Protein AF-A0A7K6LB30-F1 (afdb_monomer_lite)

pLDDT: mean 93.88, std 3.35, range [77.0, 97.12]

Organism: NCBI:txid254539

Foldseek 3Di:
DQWWWDADPVRDTDIDSDQADPVGHGTGHPDDDDDDPPPPCPVVVVVD

Secondary structure (DSSP, 8-state):
---EEEE-TTSPEEEESSSB-TTSPBPEESSPPPP-TT-TTHHHHHH-

InterPro domains:
  IPR007264 H/ACA ribonucleoprotein complex, subunit Nop10 [PF04135] (3-47)
  IPR007264 H/ACA ribonucleoprotein complex, subunit Nop10 [PTHR13305] (1-48)
  IPR036756 H/ACA ribonucleoprotein complex, subunit Nop10 superfamily [SSF144210] (3-47)

Structure (mmCIF, N/CA/C/O backbone):
d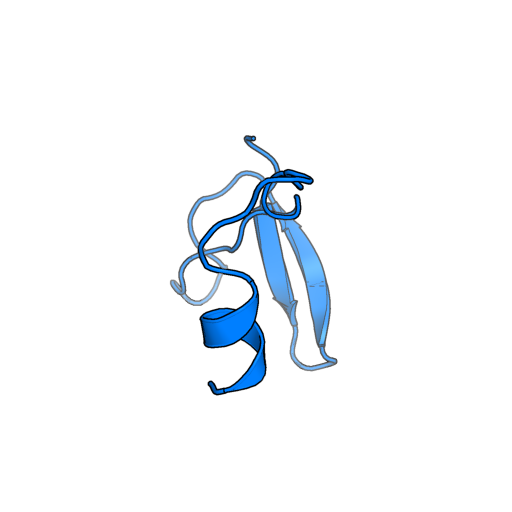ata_AF-A0A7K6LB30-F1
#
_entry.id   AF-A0A7K6LB30-F1
#
loop_
_atom_site.group_PDB
_atom_site.id
_atom_site.type_symbol
_atom_site.label_atom_id
_atom_site.label_alt_id
_atom_site.label_comp_id
_atom_site.label_asym_id
_atom_site.label_entity_id
_atom_site.label_seq_id
_atom_site.pdbx_PDB_ins_code
_atom_site.Cartn_x
_atom_site.Cartn_y
_atom_site.Cartn_z
_atom_site.occupancy
_atom_site.B_iso_or_equiv
_atom_site.auth_seq_id
_atom_site.auth_comp_id
_atom_site.auth_asym_id
_atom_site.auth_atom_id
_atom_site.pdbx_PDB_model_num
ATOM 1 N N . MET A 1 1 ? 0.973 7.427 4.590 1.00 84.94 1 MET A N 1
ATOM 2 C CA . MET A 1 1 ? -0.496 7.536 4.689 1.00 84.94 1 MET A CA 1
ATOM 3 C C . MET A 1 1 ? -0.973 6.646 5.823 1.00 84.94 1 MET A C 1
ATOM 5 O O . MET A 1 1 ? -0.420 5.562 5.964 1.00 84.94 1 MET A O 1
ATOM 9 N N . TYR A 1 2 ? -1.931 7.094 6.635 1.00 92.69 2 TYR A N 1
ATOM 10 C CA . TYR A 1 2 ? -2.379 6.335 7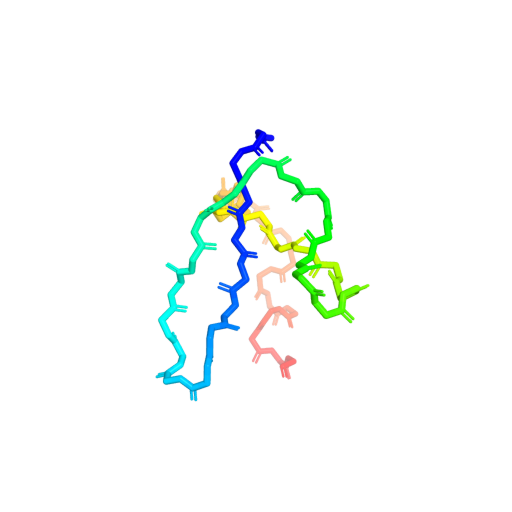.812 1.00 92.69 2 TYR A CA 1
ATOM 11 C C . TYR A 1 2 ? -3.409 5.251 7.498 1.00 92.69 2 TYR A C 1
ATOM 13 O O . TYR A 1 2 ? -3.540 4.308 8.271 1.00 92.69 2 TYR A O 1
ATOM 21 N N . LEU A 1 3 ? -4.120 5.369 6.374 1.00 96.56 3 LEU A N 1
ATOM 22 C CA . LEU A 1 3 ? -5.131 4.393 5.998 1.00 96.56 3 LEU A CA 1
ATOM 23 C C . LEU A 1 3 ? -4.475 3.085 5.548 1.00 96.56 3 LEU A C 1
ATOM 25 O O . LEU A 1 3 ? -3.656 3.063 4.621 1.00 96.56 3 LEU A O 1
ATOM 29 N N . LYS A 1 4 ? -4.856 1.998 6.212 1.00 97.12 4 LYS A N 1
ATOM 30 C CA . LYS A 1 4 ? -4.390 0.640 5.952 1.00 97.12 4 LYS A CA 1
ATOM 31 C C . LYS A 1 4 ? -5.569 -0.284 5.657 1.00 97.12 4 LYS A C 1
ATOM 33 O O . LYS A 1 4 ? -6.722 0.084 5.874 1.00 97.12 4 LYS A O 1
ATOM 38 N N . PHE A 1 5 ? -5.285 -1.478 5.156 1.00 97.00 5 PHE A N 1
ATOM 39 C CA . PHE A 1 5 ? -6.282 -2.519 4.942 1.00 97.00 5 PHE A CA 1
ATOM 40 C C . PHE A 1 5 ? -5.701 -3.921 5.151 1.00 97.00 5 PHE A C 1
ATOM 42 O O . PHE A 1 5 ? -4.485 -4.120 5.103 1.00 97.00 5 PHE A O 1
ATOM 49 N N . TYR A 1 6 ? -6.585 -4.887 5.358 1.00 96.81 6 TYR A N 1
ATOM 50 C CA . TYR A 1 6 ? -6.307 -6.316 5.232 1.00 96.81 6 TYR A CA 1
ATOM 51 C C . TYR A 1 6 ? -7.397 -6.968 4.374 1.00 96.81 6 TYR A C 1
ATOM 53 O O . TYR A 1 6 ? -8.412 -6.332 4.078 1.00 96.81 6 TYR A O 1
ATOM 61 N N . LEU A 1 7 ? -7.149 -8.195 3.920 1.00 95.94 7 LEU A N 1
ATOM 62 C CA . LEU A 1 7 ? -8.109 -8.974 3.139 1.00 95.94 7 LEU A CA 1
ATOM 63 C C . LEU A 1 7 ? -8.854 -9.940 4.058 1.00 95.94 7 LEU A C 1
ATOM 65 O O . LEU A 1 7 ? -8.226 -10.588 4.904 1.00 95.94 7 LEU A O 1
ATOM 69 N N . ASP A 1 8 ? -10.170 -10.008 3.889 1.00 92.69 8 ASP A N 1
ATOM 70 C CA . ASP A 1 8 ? -10.991 -11.065 4.476 1.00 92.69 8 ASP A CA 1
ATOM 71 C C . ASP A 1 8 ? -10.895 -12.369 3.663 1.00 92.69 8 ASP A C 1
ATOM 73 O O . ASP A 1 8 ? -10.119 -12.477 2.710 1.00 92.69 8 ASP A O 1
ATOM 77 N N . GLU A 1 9 ? -11.655 -13.381 4.075 1.00 93.19 9 GLU A N 1
ATOM 78 C CA . GLU A 1 9 ? -11.674 -14.699 3.430 1.00 93.19 9 GLU A CA 1
ATOM 79 C C . GLU A 1 9 ? -12.247 -14.658 2.003 1.00 93.19 9 GLU A C 1
ATOM 81 O O . GLU A 1 9 ? -11.895 -15.494 1.174 1.00 93.19 9 GLU A O 1
ATOM 86 N N . GLU A 1 10 ? -13.071 -13.655 1.695 1.00 94.56 10 GLU A N 1
ATOM 87 C CA . GLU A 1 10 ? -13.674 -13.432 0.378 1.00 94.56 10 GLU A CA 1
ATOM 88 C C . GLU A 1 10 ? -12.781 -12.565 -0.533 1.00 94.56 10 GLU A C 1
ATOM 90 O O . GLU A 1 10 ? -13.074 -12.379 -1.715 1.00 94.56 10 GLU A O 1
ATOM 95 N N . GLY A 1 11 ? -11.666 -12.045 -0.007 1.00 93.06 11 GLY A N 1
ATOM 96 C CA . GLY A 1 11 ? -10.745 -11.160 -0.721 1.00 93.06 11 GLY A CA 1
ATOM 97 C C . GLY A 1 11 ? -11.182 -9.691 -0.752 1.00 93.06 11 GLY A C 1
ATOM 98 O O . GLY A 1 11 ? -10.606 -8.890 -1.496 1.00 93.06 11 GLY A O 1
ATOM 99 N N . THR A 1 12 ? -12.164 -9.302 0.059 1.00 95.75 12 THR A N 1
ATOM 100 C CA . THR A 1 12 ? -12.614 -7.918 0.209 1.00 95.75 12 THR A CA 1
ATOM 101 C C . THR A 1 12 ? -11.678 -7.147 1.138 1.00 95.75 12 THR A C 1
ATOM 103 O O . THR A 1 12 ? -11.127 -7.663 2.113 1.00 95.75 12 THR A O 1
ATOM 106 N N . ARG A 1 13 ? -11.459 -5.864 0.827 1.00 96.00 13 ARG A N 1
ATOM 107 C CA . ARG A 1 13 ? -10.597 -4.985 1.628 1.00 96.00 13 ARG A CA 1
ATOM 108 C C . ARG A 1 13 ? -11.346 -4.458 2.843 1.00 96.00 13 ARG A C 1
ATOM 110 O O . ARG A 1 13 ? -12.264 -3.653 2.695 1.00 96.00 13 ARG A O 1
ATOM 117 N N . ILE A 1 14 ? -10.870 -4.804 4.034 1.00 96.12 14 ILE A N 1
ATOM 118 C CA . ILE A 1 14 ? -11.330 -4.202 5.285 1.00 96.12 14 ILE A CA 1
ATOM 119 C C . ILE A 1 14 ? -10.347 -3.110 5.703 1.00 96.12 14 ILE A C 1
ATOM 121 O O . ILE A 1 14 ? -9.168 -3.369 5.958 1.00 96.12 14 ILE A O 1
ATOM 125 N N . TYR A 1 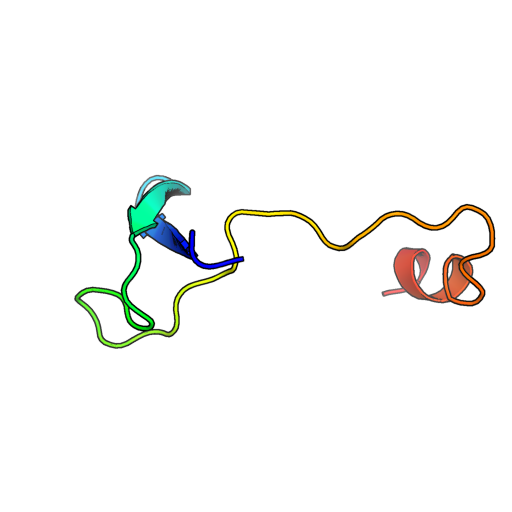15 ? -10.835 -1.872 5.767 1.00 96.75 15 TYR A N 1
ATOM 126 C CA . TYR A 1 15 ? -10.023 -0.703 6.095 1.00 96.75 15 TYR A CA 1
ATOM 127 C C . TYR A 1 15 ? -9.835 -0.528 7.600 1.00 96.75 15 TYR A C 1
ATOM 129 O O . TYR A 1 15 ? -10.729 -0.778 8.406 1.00 96.75 15 TYR A O 1
ATOM 137 N N . THR A 1 16 ? -8.650 -0.065 7.986 1.00 95.94 16 THR A N 1
ATOM 138 C CA . THR A 1 16 ? -8.271 0.149 9.381 1.00 95.94 16 THR A CA 1
ATOM 139 C C . THR A 1 16 ? -7.143 1.173 9.490 1.00 95.94 16 THR A C 1
ATOM 141 O O . THR A 1 16 ? -6.423 1.443 8.532 1.00 95.94 16 THR A O 1
ATOM 144 N N . LEU A 1 17 ? -6.969 1.745 10.679 1.00 96.00 17 LEU A N 1
ATOM 145 C CA . LEU A 1 17 ? -5.799 2.561 11.028 1.00 96.00 17 LEU A CA 1
ATOM 146 C C . LEU A 1 17 ? -4.759 1.760 11.828 1.00 96.00 17 LEU A C 1
ATOM 148 O O . LEU A 1 17 ? -3.642 2.227 12.054 1.00 96.00 17 LEU A O 1
ATOM 152 N N . LYS A 1 18 ? -5.113 0.544 12.262 1.00 95.25 18 LYS A N 1
ATOM 153 C CA . LYS A 1 18 ? -4.236 -0.329 13.047 1.00 95.25 18 LYS A CA 1
ATOM 154 C C . LYS A 1 18 ? -3.158 -0.950 12.162 1.00 95.25 18 LYS A C 1
ATOM 156 O O . LYS A 1 18 ? -3.382 -1.237 10.988 1.00 95.25 18 LYS A O 1
ATOM 161 N N . GLY A 1 19 ? -1.977 -1.168 12.740 1.00 94.75 19 GLY A N 1
ATOM 162 C CA . GLY A 1 19 ? -0.850 -1.817 12.060 1.00 94.75 19 GLY A CA 1
ATOM 163 C C . GLY A 1 19 ? -0.978 -3.334 11.915 1.00 94.75 19 GLY A C 1
ATOM 164 O O . GLY A 1 19 ? -0.244 -3.920 11.125 1.00 94.75 19 GLY A O 1
ATOM 165 N N . THR A 1 20 ? -1.904 -3.943 12.648 1.00 95.94 20 THR A N 1
ATOM 166 C CA . THR A 1 20 ? -2.150 -5.383 12.661 1.00 95.94 20 THR A CA 1
ATOM 167 C C . THR A 1 20 ? -3.629 -5.682 12.451 1.00 95.94 20 THR A C 1
ATOM 169 O O . THR A 1 20 ? -4.497 -4.890 12.839 1.00 95.94 20 THR A O 1
ATOM 172 N N . ASP A 1 21 ? -3.903 -6.805 11.794 1.00 93.12 21 ASP A N 1
ATOM 173 C CA . ASP A 1 21 ? -5.242 -7.363 11.645 1.00 93.12 21 ASP A CA 1
ATOM 174 C C . ASP A 1 21 ? -5.673 -8.109 12.934 1.00 93.12 21 ASP A C 1
ATOM 176 O O . ASP A 1 21 ? -4.870 -8.254 13.866 1.00 93.12 21 ASP A O 1
ATOM 180 N N . PRO A 1 22 ? -6.937 -8.562 13.038 1.00 93.06 22 PRO A N 1
ATOM 181 C CA . PRO A 1 22 ? -7.414 -9.306 14.208 1.00 93.06 22 PRO A CA 1
ATOM 182 C C . PRO A 1 22 ? -6.679 -10.635 14.459 1.00 93.06 22 PRO A C 1
ATOM 184 O O . PRO A 1 22 ? -6.689 -11.130 1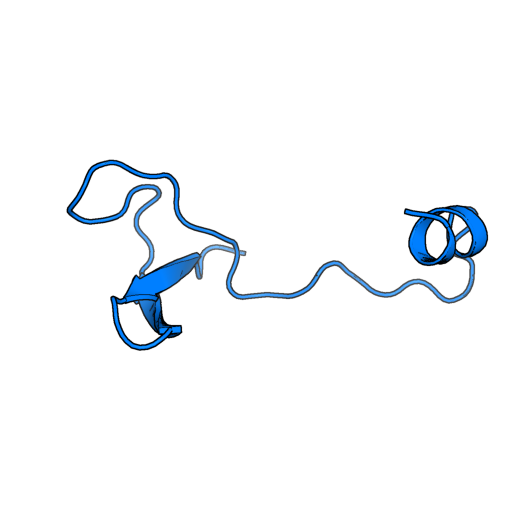5.581 1.00 93.06 22 PRO A O 1
ATOM 187 N N . GLN A 1 23 ? -6.033 -11.197 13.436 1.00 92.56 23 GLN A N 1
ATOM 188 C CA . GLN A 1 23 ? -5.265 -12.442 13.478 1.00 92.56 23 GLN A CA 1
ATOM 189 C C . GLN A 1 23 ? -3.763 -12.208 13.739 1.00 92.56 23 GLN A C 1
ATOM 191 O O . GLN A 1 23 ? -2.986 -13.160 13.774 1.00 92.56 23 GLN A O 1
ATOM 196 N N . GLY A 1 24 ? -3.336 -10.956 13.939 1.00 93.56 24 GLY A N 1
ATOM 197 C CA . GLY A 1 24 ? -1.948 -10.580 14.214 1.00 93.56 24 GLY A CA 1
ATOM 198 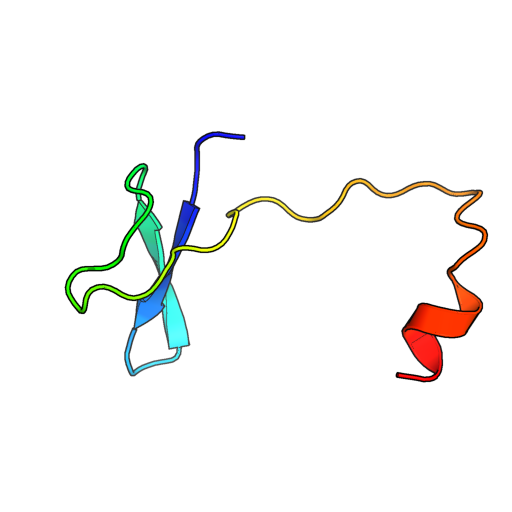C C . GLY A 1 24 ? -1.047 -10.418 12.981 1.00 93.56 24 GLY A C 1
ATOM 199 O O . GLY A 1 24 ? 0.143 -10.145 13.140 1.00 93.56 24 GLY A O 1
ATOM 200 N N . ARG A 1 25 ? -1.570 -10.537 11.755 1.00 93.38 25 ARG A N 1
ATOM 201 C CA . ARG A 1 25 ? -0.830 -10.253 10.513 1.00 93.38 25 ARG A CA 1
ATOM 202 C C . ARG A 1 25 ? -0.697 -8.744 10.308 1.00 93.38 25 ARG A C 1
ATOM 204 O O . ARG A 1 25 ? -1.523 -7.955 10.766 1.00 93.38 25 ARG A O 1
ATOM 211 N N . GLN A 1 26 ? 0.352 -8.321 9.608 1.00 96.12 26 GLN A N 1
ATOM 212 C CA . GLN A 1 26 ? 0.568 -6.902 9.312 1.00 96.12 26 GLN A CA 1
ATOM 213 C C . GLN A 1 26 ? -0.424 -6.389 8.262 1.00 96.12 26 GLN A C 1
ATOM 215 O O . GLN A 1 26 ? -0.712 -7.072 7.282 1.00 96.12 26 GLN A O 1
ATOM 220 N N . THR A 1 27 ? -0.913 -5.162 8.447 1.00 96.25 27 THR A N 1
ATOM 221 C CA . THR A 1 27 ? -1.825 -4.506 7.501 1.00 96.25 27 THR A CA 1
ATOM 222 C C . THR A 1 27 ? -1.069 -3.788 6.381 1.00 96.25 27 THR A C 1
ATOM 224 O O . THR A 1 27 ? 0.024 -3.248 6.575 1.00 96.25 27 THR A O 1
ATOM 227 N N . HIS A 1 28 ? -1.673 -3.738 5.195 1.00 95.94 28 HIS A N 1
ATOM 228 C CA . HIS A 1 28 ? -1.105 -3.109 4.003 1.00 95.94 28 HIS A CA 1
ATOM 229 C C . HIS A 1 28 ? -1.552 -1.650 3.863 1.00 95.94 28 HIS A C 1
ATOM 231 O O . HIS A 1 28 ? -2.615 -1.268 4.341 1.00 95.94 28 HIS A O 1
ATOM 237 N N . SER A 1 29 ? -0.762 -0.813 3.183 1.00 96.38 29 SER A N 1
ATOM 238 C CA . SER A 1 29 ? -1.164 0.567 2.860 1.00 96.38 29 SER A CA 1
ATOM 239 C C . SER A 1 29 ? -2.354 0.563 1.901 1.00 96.38 29 SER A C 1
ATOM 241 O O . SER A 1 29 ? -2.274 -0.042 0.837 1.00 96.38 29 SER A O 1
ATOM 243 N N . ALA A 1 30 ? -3.423 1.296 2.225 1.00 96.62 30 ALA A N 1
ATOM 244 C CA . ALA A 1 30 ? -4.587 1.436 1.341 1.00 96.62 30 ALA A CA 1
ATOM 245 C C . ALA A 1 30 ? -4.295 2.250 0.071 1.00 96.62 30 ALA A C 1
ATOM 247 O O . ALA A 1 30 ? -5.086 2.248 -0.870 1.00 96.62 30 ALA A O 1
ATOM 248 N N . HIS A 1 31 ? -3.158 2.942 0.039 1.00 95.38 31 HIS A N 1
ATOM 249 C CA . HIS A 1 31 ? -2.768 3.808 -1.063 1.00 95.38 31 HIS A CA 1
ATOM 250 C C . HIS A 1 31 ? -1.670 3.158 -1.900 1.00 95.38 31 HIS A C 1
ATOM 252 O O . HIS A 1 31 ? -0.751 2.561 -1.323 1.00 95.38 31 HIS A O 1
ATOM 258 N N . PRO A 1 32 ? -1.733 3.305 -3.235 1.00 95.25 32 PRO A N 1
ATOM 259 C CA . PRO A 1 32 ? -0.718 2.771 -4.127 1.00 95.25 32 PRO A CA 1
ATOM 260 C C . PRO A 1 32 ? 0.622 3.489 -3.939 1.00 95.25 32 PRO A C 1
ATOM 262 O O . PRO A 1 32 ? 0.692 4.616 -3.438 1.00 95.25 32 PRO A O 1
ATOM 265 N N . ALA A 1 33 ? 1.695 2.841 -4.391 1.00 93.12 33 ALA A N 1
ATOM 266 C CA . ALA A 1 33 ? 2.989 3.495 -4.520 1.00 93.12 33 ALA A CA 1
ATOM 267 C C . ALA A 1 33 ? 2.888 4.694 -5.480 1.00 93.12 33 ALA A C 1
ATOM 269 O O . ALA A 1 33 ? 2.151 4.659 -6.467 1.00 93.12 33 ALA A O 1
ATOM 270 N N . ARG A 1 34 ? 3.645 5.759 -5.197 1.00 93.94 34 ARG A N 1
ATOM 271 C CA . ARG A 1 34 ? 3.658 6.965 -6.031 1.00 93.94 34 ARG A CA 1
ATOM 272 C C . ARG A 1 34 ? 4.137 6.625 -7.446 1.00 93.94 34 ARG A C 1
ATOM 274 O O . ARG A 1 34 ? 5.197 6.023 -7.611 1.00 93.94 34 ARG A O 1
ATOM 281 N N . PHE A 1 35 ? 3.392 7.073 -8.453 1.00 94.31 35 PHE A N 1
ATOM 282 C CA . PHE A 1 35 ? 3.8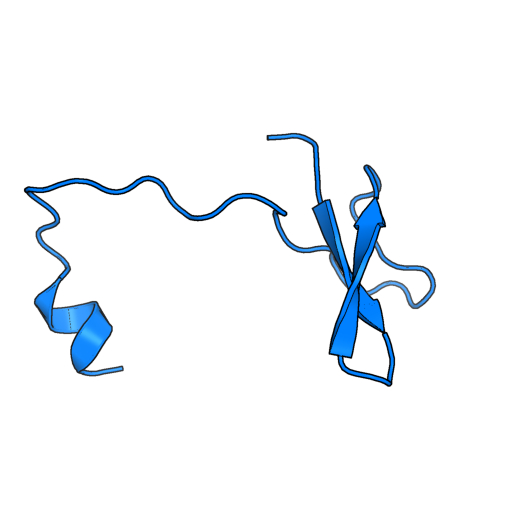21 6.993 -9.845 1.00 94.31 35 PHE A CA 1
ATOM 283 C C . PHE A 1 35 ? 4.898 8.043 -10.155 1.00 94.31 35 PHE A C 1
ATOM 285 O O . PHE A 1 35 ? 4.846 9.175 -9.664 1.00 94.31 35 PHE A O 1
ATOM 292 N N . SER A 1 36 ? 5.879 7.662 -10.972 1.00 93.69 36 SER A N 1
ATOM 293 C CA . SER A 1 36 ? 6.932 8.543 -11.472 1.00 93.69 36 SER A CA 1
ATOM 294 C C . SER A 1 36 ? 7.172 8.223 -12.949 1.00 93.69 36 SER A C 1
ATOM 296 O O . SER A 1 36 ? 7.493 7.072 -13.239 1.00 93.69 36 SER A O 1
ATOM 298 N N . PRO A 1 37 ? 7.053 9.194 -13.873 1.00 94.00 37 PRO A N 1
ATOM 299 C CA . PRO A 1 37 ? 7.302 8.955 -15.298 1.00 94.00 37 PRO A CA 1
ATOM 300 C C . PRO A 1 37 ? 8.728 8.461 -15.583 1.00 94.00 37 PRO A C 1
ATOM 302 O O . PRO A 1 37 ? 8.949 7.654 -16.476 1.00 94.00 37 PRO A O 1
ATOM 305 N N . GLU A 1 38 ? 9.690 8.912 -14.779 1.00 94.31 38 GLU A N 1
ATOM 306 C CA . GLU A 1 38 ? 11.113 8.577 -14.899 1.00 94.31 38 GLU A CA 1
ATOM 307 C C . GLU A 1 38 ? 11.523 7.346 -14.067 1.00 94.31 38 GLU A C 1
ATOM 309 O O . GLU A 1 38 ? 12.667 7.246 -13.619 1.00 94.31 38 GLU A O 1
ATOM 314 N N . ASP A 1 39 ? 10.603 6.419 -13.775 1.00 94.00 39 ASP A N 1
ATOM 315 C CA . ASP A 1 39 ? 10.932 5.234 -12.974 1.00 94.00 39 ASP A CA 1
ATOM 316 C C . ASP A 1 39 ? 11.957 4.337 -13.695 1.00 94.00 39 ASP A C 1
ATOM 318 O O . ASP A 1 39 ? 11.624 3.525 -14.567 1.00 94.00 39 ASP A O 1
ATOM 322 N N . LYS A 1 40 ? 13.223 4.455 -13.271 1.00 93.81 40 LYS A N 1
ATOM 323 C CA . LYS A 1 40 ? 14.368 3.669 -13.757 1.00 93.81 40 LYS A CA 1
ATOM 324 C C . LYS A 1 40 ? 14.158 2.162 -13.615 1.00 93.81 40 LYS A C 1
ATOM 326 O O . LYS A 1 40 ? 14.751 1.397 -14.372 1.00 93.81 40 LYS A O 1
ATOM 331 N N . ASN A 1 41 ? 13.301 1.734 -12.688 1.00 93.50 41 ASN A N 1
ATOM 332 C CA . ASN A 1 41 ? 13.062 0.327 -12.403 1.00 93.50 41 ASN A CA 1
ATOM 333 C C . ASN A 1 41 ? 11.854 -0.258 -13.147 1.00 93.50 41 ASN A C 1
ATOM 335 O O . ASN A 1 41 ? 11.465 -1.394 -12.876 1.00 93.50 41 ASN A O 1
ATOM 339 N N . SER A 1 42 ? 11.287 0.465 -14.119 1.00 89.44 42 SER A N 1
ATOM 340 C CA . SER A 1 42 ? 10.116 0.013 -14.886 1.00 89.44 42 SER A CA 1
ATOM 341 C C . SER A 1 42 ? 10.317 -1.359 -15.541 1.00 89.44 42 SER A C 1
ATOM 343 O O . SER A 1 42 ? 9.421 -2.195 -15.488 1.00 89.44 42 SER A O 1
ATOM 345 N N . LYS A 1 43 ? 11.507 -1.633 -16.099 1.00 92.38 43 LYS A N 1
ATOM 346 C CA . LYS A 1 43 ? 11.818 -2.935 -16.718 1.00 92.38 43 LYS A CA 1
ATOM 347 C C . LYS A 1 43 ? 11.821 -4.078 -15.700 1.00 92.38 43 LYS A C 1
ATOM 349 O O . LYS A 1 43 ? 11.294 -5.144 -15.990 1.00 92.38 43 LYS A O 1
ATOM 354 N N . TYR A 1 44 ? 12.367 -3.851 -14.505 1.00 94.25 44 TYR A N 1
ATOM 355 C CA . TYR A 1 44 ? 12.428 -4.878 -13.461 1.00 94.25 44 TYR A CA 1
ATOM 356 C C . TYR A 1 44 ? 11.040 -5.264 -12.947 1.00 94.25 44 TYR A C 1
ATOM 358 O O . TYR A 1 44 ? 10.817 -6.431 -12.654 1.00 94.25 44 TYR A O 1
ATOM 366 N N . ARG A 1 45 ? 10.090 -4.319 -12.902 1.00 89.62 45 ARG A N 1
ATOM 367 C CA . ARG A 1 45 ? 8.706 -4.601 -12.486 1.00 89.62 45 ARG A CA 1
ATOM 368 C C . ARG A 1 45 ? 7.946 -5.541 -13.428 1.00 89.62 45 ARG A C 1
ATOM 370 O O . ARG A 1 45 ? 6.944 -6.089 -13.002 1.00 89.62 45 ARG A O 1
ATOM 377 N N . ILE A 1 46 ? 8.366 -5.664 -14.691 1.00 90.12 46 ILE A N 1
ATOM 378 C CA . ILE A 1 46 ? 7.713 -6.530 -15.692 1.00 90.12 46 ILE A CA 1
ATOM 379 C C . ILE A 1 46 ? 8.307 -7.947 -15.676 1.00 90.12 46 ILE A C 1
ATOM 381 O O . ILE A 1 46 ? 7.642 -8.897 -16.068 1.00 90.12 46 ILE A O 1
ATOM 385 N N . ILE A 1 47 ? 9.573 -8.081 -15.273 1.00 94.25 47 ILE A N 1
ATOM 386 C CA . ILE A 1 47 ? 10.312 -9.351 -15.322 1.00 94.25 47 ILE A CA 1
ATOM 387 C C . ILE A 1 47 ? 9.993 -10.251 -14.115 1.00 94.25 47 ILE A C 1
ATOM 389 O O . ILE A 1 47 ? 10.090 -11.470 -14.239 1.00 94.25 47 ILE A O 1
ATOM 393 N N . ILE A 1 48 ? 9.670 -9.652 -12.965 1.00 77.00 48 ILE A N 1
ATOM 394 C CA . ILE A 1 48 ? 9.298 -10.340 -11.715 1.00 77.00 48 ILE A CA 1
ATOM 395 C C . ILE A 1 48 ? 7.818 -10.711 -11.760 1.00 77.00 48 ILE A C 1
ATOM 397 O O . ILE A 1 48 ? 7.500 -11.855 -11.372 1.00 77.00 48 ILE A O 1
#

Radius of gyration: 14.26 Å; chains: 1; bounding box: 28×24×31 Å

Sequence (48 aa):
MYLKFYLDEEGTRIYTLKGTDPQGRQTHSAHPARFSPEDKNSKYRIII